Protein AF-A0A1W1DUX7-F1 (afdb_monomer_lite)

Radius of gyration: 13.59 Å; chains: 1; bounding box: 33×24×32 Å

pLDDT: mean 94.89, std 3.09, range [79.88, 98.31]

Sequence (50 aa):
MSGHIRTILTGESKTIPIQEGRLALGKFQGLFLYEHRAGENTRKLIVTLS

InterPro domains:
  IPR001602 UPF0047 protein YjbQ-like [PF01894] (1-48)
  IPR001602 UPF0047 protein YjbQ-like [PTHR30615] (1-50)
  IPR035917 YjbQ-like superfamily [G3DSA:2.60.120.460] (1-50)
  IPR035917 YjbQ-like superfamily [SSF111038] (1-49)

Organism: NCBI:txid652676

Structure (mmCIF, N/CA/C/O backbone):
data_AF-A0A1W1DUX7-F1
#
_entry.id   AF-A0A1W1DUX7-F1
#
loop_
_atom_site.group_PDB
_atom_site.id
_atom_site.type_symbol
_atom_site.label_atom_id
_atom_site.label_alt_id
_atom_site.label_comp_id
_atom_site.label_asym_id
_atom_site.label_entity_id
_atom_site.label_seq_id
_atom_site.pdbx_PDB_ins_code
_atom_site.Cartn_x
_atom_site.Cartn_y
_atom_site.Cartn_z
_atom_site.occupancy
_atom_site.B_iso_or_equiv
_atom_site.auth_seq_id
_atom_site.auth_comp_id
_atom_site.auth_asym_id
_atom_site.auth_atom_id
_atom_site.pdbx_PDB_model_num
ATOM 1 N N . MET A 1 1 ? 16.682 -8.261 -10.830 1.00 79.88 1 MET A N 1
ATOM 2 C CA . MET A 1 1 ? 17.460 -7.759 -9.673 1.00 79.88 1 MET A CA 1
ATOM 3 C C . MET A 1 1 ? 17.008 -6.385 -9.179 1.00 79.88 1 MET A C 1
ATOM 5 O O . MET A 1 1 ? 16.591 -6.312 -8.033 1.00 79.88 1 MET A O 1
ATOM 9 N N . SER A 1 2 ? 16.992 -5.321 -9.996 1.00 90.50 2 SER A N 1
ATOM 10 C CA . SER A 1 2 ? 16.667 -3.954 -9.519 1.00 90.50 2 SER A CA 1
ATOM 11 C C . SER A 1 2 ? 15.306 -3.809 -8.814 1.00 90.50 2 SER A C 1
ATOM 13 O O . SER A 1 2 ? 15.211 -3.111 -7.810 1.00 90.50 2 SER A O 1
ATOM 15 N N . GLY A 1 3 ? 14.269 -4.510 -9.286 1.00 92.12 3 GLY A N 1
ATOM 16 C CA . GLY A 1 3 ? 12.947 -4.494 -8.650 1.00 92.12 3 GLY A CA 1
ATOM 17 C C . GLY A 1 3 ? 12.933 -5.029 -7.213 1.00 92.12 3 GLY A C 1
ATOM 18 O O . GLY A 1 3 ? 12.213 -4.486 -6.391 1.00 92.12 3 GLY A O 1
ATOM 19 N N . HIS A 1 4 ? 13.770 -6.022 -6.888 1.00 93.31 4 HIS A N 1
ATOM 20 C CA . HIS A 1 4 ? 13.842 -6.584 -5.532 1.00 93.31 4 HIS A CA 1
ATOM 21 C C . HIS A 1 4 ? 14.427 -5.577 -4.538 1.00 93.31 4 HIS A C 1
ATOM 23 O O . HIS A 1 4 ? 13.901 -5.417 -3.443 1.00 93.31 4 HIS A O 1
ATOM 29 N N . ILE A 1 5 ? 15.478 -4.854 -4.943 1.00 95.50 5 ILE A N 1
ATOM 30 C CA . ILE A 1 5 ? 16.090 -3.805 -4.117 1.00 95.50 5 ILE A CA 1
ATOM 31 C C . ILE A 1 5 ? 15.078 -2.685 -3.851 1.00 95.50 5 ILE A C 1
ATOM 33 O O . ILE A 1 5 ? 14.943 -2.246 -2.715 1.00 95.50 5 ILE A O 1
ATOM 37 N N . ARG A 1 6 ? 14.323 -2.253 -4.873 1.00 95.25 6 ARG A N 1
ATOM 38 C CA . ARG A 1 6 ? 13.287 -1.224 -4.690 1.00 95.25 6 ARG A CA 1
ATOM 39 C C . ARG A 1 6 ? 12.200 -1.663 -3.711 1.00 95.25 6 ARG A C 1
ATOM 41 O O . ARG A 1 6 ? 11.864 -0.875 -2.839 1.00 95.25 6 ARG A O 1
ATOM 48 N N . THR A 1 7 ? 11.737 -2.912 -3.793 1.00 95.94 7 THR A N 1
ATOM 49 C CA . THR A 1 7 ? 10.747 -3.450 -2.846 1.00 95.94 7 THR A CA 1
ATOM 50 C C . THR A 1 7 ? 11.247 -3.402 -1.408 1.00 95.94 7 THR A C 1
ATOM 52 O O . THR A 1 7 ? 10.506 -2.966 -0.535 1.00 95.94 7 THR A O 1
ATOM 55 N N . ILE A 1 8 ? 12.505 -3.783 -1.161 1.00 95.94 8 ILE A N 1
ATOM 56 C CA . ILE A 1 8 ? 13.102 -3.712 0.183 1.00 95.94 8 ILE A CA 1
ATOM 57 C C . ILE A 1 8 ? 13.095 -2.268 0.709 1.00 95.94 8 ILE A C 1
ATOM 59 O O . ILE A 1 8 ? 12.811 -2.042 1.880 1.00 95.94 8 ILE A O 1
ATOM 63 N N . LEU A 1 9 ? 13.374 -1.284 -0.151 1.00 96.12 9 LEU A N 1
ATOM 64 C CA . LEU A 1 9 ? 13.439 0.127 0.242 1.00 96.12 9 LEU A CA 1
ATOM 65 C C . LEU A 1 9 ? 12.061 0.767 0.466 1.00 96.12 9 LEU A C 1
ATOM 67 O O . LEU A 1 9 ? 11.927 1.639 1.321 1.00 96.12 9 LEU A O 1
ATOM 71 N N . THR A 1 10 ? 11.039 0.377 -0.297 1.00 95.12 10 THR A N 1
ATOM 72 C CA . THR A 1 10 ? 9.690 0.964 -0.184 1.00 95.12 10 THR A CA 1
ATOM 73 C C . THR A 1 10 ? 8.787 0.208 0.798 1.00 95.12 10 THR A C 1
ATOM 75 O O . THR A 1 10 ? 7.817 0.765 1.332 1.00 95.12 10 THR A O 1
ATOM 78 N N . GLY A 1 11 ? 9.128 -1.049 1.074 1.00 94.62 11 GLY A N 1
ATOM 79 C CA . GLY A 1 11 ? 8.311 -1.999 1.817 1.00 94.62 11 GLY A CA 1
ATOM 80 C C . GLY A 1 11 ? 7.199 -2.606 0.961 1.00 94.62 11 GLY A C 1
ATOM 81 O O . GLY A 1 11 ? 6.716 -2.004 -0.001 1.00 94.62 11 GLY A O 1
ATOM 82 N N . GLU A 1 12 ? 6.795 -3.812 1.337 1.00 94.88 12 GLU A N 1
ATOM 83 C CA . GLU A 1 12 ? 5.780 -4.634 0.670 1.00 94.88 12 GLU A CA 1
ATOM 84 C C . GLU A 1 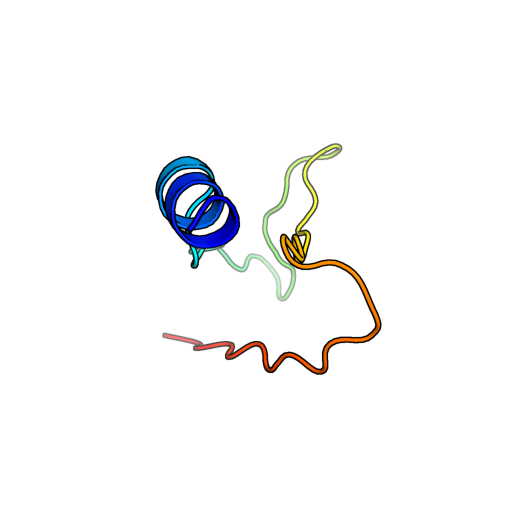12 ? 4.406 -4.592 1.356 1.00 94.88 12 GLU A C 1
ATOM 86 O O . GLU A 1 12 ? 3.407 -4.997 0.762 1.00 94.88 12 GLU A O 1
ATOM 91 N N . SER A 1 13 ? 4.343 -4.090 2.592 1.00 96.31 13 SER A N 1
ATOM 92 C CA . SER A 1 13 ? 3.131 -4.035 3.410 1.00 96.31 13 SER A CA 1
ATOM 93 C C . SER A 1 13 ? 3.033 -2.723 4.196 1.00 96.31 13 SER A C 1
ATOM 95 O O . SER A 1 13 ? 4.037 -2.044 4.439 1.00 96.31 13 SER A O 1
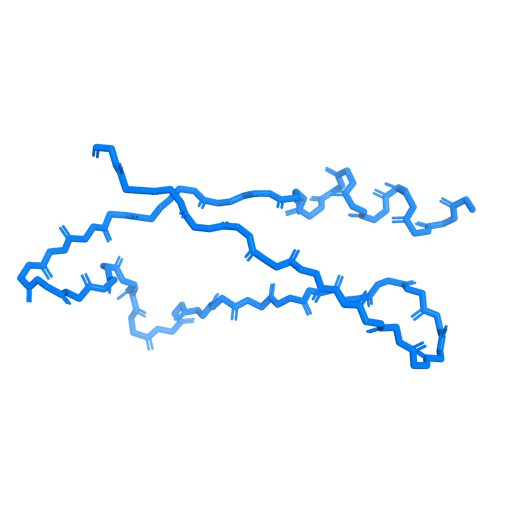ATOM 97 N N . LYS A 1 14 ? 1.802 -2.330 4.557 1.00 96.25 14 LYS A N 1
ATOM 98 C CA . LYS A 1 14 ? 1.507 -1.181 5.429 1.00 96.25 14 LYS A CA 1
ATOM 99 C C . LYS A 1 14 ? 0.329 -1.518 6.341 1.00 96.25 14 LYS A C 1
ATOM 101 O O . LYS A 1 14 ? -0.712 -1.954 5.858 1.00 96.25 14 LYS A O 1
ATOM 106 N N . THR A 1 15 ? 0.486 -1.258 7.634 1.00 97.12 15 THR A N 1
ATOM 107 C CA . THR A 1 15 ? -0.612 -1.293 8.609 1.00 97.12 15 THR A CA 1
ATOM 108 C C . THR A 1 15 ? -1.240 0.088 8.691 1.00 97.12 15 THR A C 1
ATOM 110 O O . THR A 1 15 ? -0.530 1.082 8.842 1.00 97.12 15 THR A O 1
ATOM 113 N N . ILE A 1 16 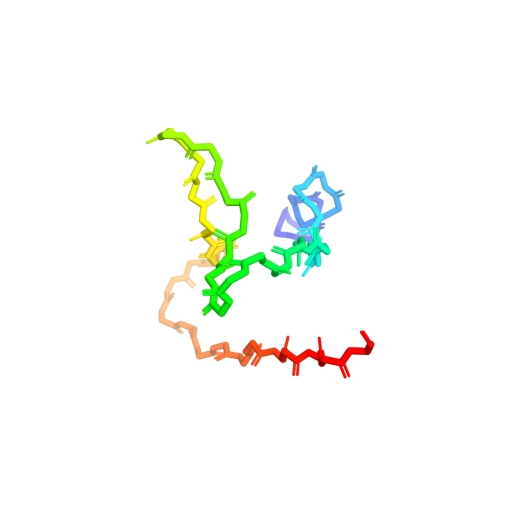? -2.566 0.153 8.582 1.00 97.06 16 ILE A N 1
ATOM 114 C CA . ILE A 1 16 ? -3.310 1.412 8.538 1.00 97.06 16 ILE A CA 1
ATOM 115 C C . ILE A 1 16 ? -4.471 1.307 9.518 1.00 97.06 16 ILE A C 1
ATOM 117 O O . ILE A 1 16 ? -5.274 0.382 9.386 1.00 97.06 16 ILE A O 1
ATOM 121 N N . PRO A 1 17 ? -4.587 2.229 10.485 1.00 97.25 17 PRO A N 1
ATOM 122 C CA . PRO A 1 17 ? -5.723 2.238 11.389 1.00 97.25 17 PRO A CA 1
ATOM 123 C C . PRO A 1 17 ? -7.029 2.506 10.637 1.00 97.25 17 PRO A C 1
ATOM 125 O O . PRO A 1 17 ? -7.063 3.256 9.657 1.00 97.25 17 PRO A O 1
ATOM 128 N N . ILE A 1 18 ? -8.115 1.923 11.136 1.00 96.81 18 ILE A N 1
ATOM 129 C CA . ILE A 1 18 ? -9.473 2.210 10.678 1.00 96.81 18 ILE A CA 1
ATOM 130 C C . ILE A 1 18 ? -10.188 2.950 11.803 1.00 96.81 18 ILE A C 1
ATOM 132 O O . ILE A 1 18 ? -10.280 2.444 12.918 1.00 96.81 18 ILE A O 1
ATOM 136 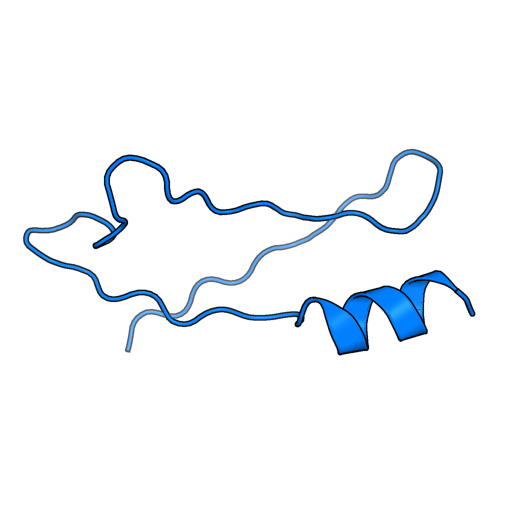N N . GLN A 1 19 ? -10.704 4.139 11.504 1.00 97.50 19 GLN A N 1
ATOM 137 C CA . GLN A 1 19 ? -11.475 4.959 12.433 1.00 97.50 19 GLN A CA 1
ATOM 138 C C . GLN A 1 19 ? -12.807 5.318 11.777 1.00 97.50 19 GLN A C 1
ATOM 140 O O . GLN A 1 19 ? -12.837 5.740 10.623 1.00 97.50 19 GLN A O 1
ATOM 145 N N . GLU A 1 20 ? -13.915 5.106 12.492 1.00 96.38 20 GLU A N 1
ATOM 146 C CA . GLU A 1 20 ? -15.274 5.403 11.999 1.00 96.38 20 GLU A CA 1
ATOM 147 C C . GLU A 1 20 ? -15.574 4.766 10.624 1.00 96.38 20 GLU A C 1
ATOM 149 O O . GLU A 1 20 ? -16.201 5.362 9.748 1.00 96.38 20 GLU A O 1
ATOM 154 N N . GLY A 1 21 ? -15.078 3.542 10.408 1.00 95.38 21 GLY A N 1
ATOM 155 C CA . GLY A 1 21 ? -15.264 2.800 9.157 1.00 95.38 21 GLY A CA 1
ATOM 156 C C . GLY A 1 21 ? -14.455 3.327 7.966 1.00 95.38 21 GLY A C 1
ATOM 157 O O . GLY A 1 21 ? -14.719 2.927 6.832 1.00 95.38 21 GLY A O 1
ATOM 158 N N . ARG A 1 22 ? -13.476 4.214 8.185 1.00 95.50 22 ARG A N 1
ATOM 159 C CA . ARG A 1 22 ? -12.603 4.769 7.139 1.00 95.50 22 ARG A CA 1
ATOM 160 C C . ARG A 1 22 ? -11.133 4.544 7.476 1.00 95.50 22 ARG A C 1
ATOM 162 O O . ARG A 1 22 ? -10.754 4.528 8.643 1.00 95.50 22 ARG A O 1
ATOM 169 N N . LEU A 1 23 ? -10.294 4.394 6.448 1.00 97.25 23 LEU A N 1
ATOM 170 C CA . LEU A 1 23 ? -8.840 4.393 6.628 1.00 97.25 23 LEU A CA 1
ATOM 171 C C . LEU A 1 23 ? -8.411 5.743 7.215 1.00 97.25 23 LEU A C 1
ATOM 173 O O . LEU A 1 23 ? -8.715 6.788 6.636 1.00 97.25 23 LEU A O 1
ATOM 177 N N . ALA A 1 24 ? -7.696 5.720 8.337 1.00 97.62 24 ALA A N 1
ATOM 178 C CA . ALA A 1 24 ? -7.230 6.912 9.040 1.00 97.62 24 ALA A CA 1
ATOM 179 C C . ALA A 1 24 ? -5.989 7.518 8.356 1.00 97.62 24 ALA A C 1
ATOM 181 O O . ALA A 1 24 ? -4.895 7.555 8.917 1.00 97.62 24 ALA A O 1
ATOM 182 N N . LEU A 1 25 ? -6.155 7.955 7.108 1.00 97.94 25 LEU A N 1
ATOM 183 C CA . LEU A 1 25 ? -5.125 8.635 6.326 1.00 97.94 25 LEU A CA 1
ATOM 184 C C . LEU A 1 25 ? -5.180 10.149 6.562 1.00 97.94 25 LEU A C 1
ATOM 186 O O . LEU A 1 25 ? -6.250 10.745 6.680 1.00 97.94 25 LEU A O 1
ATOM 190 N N . GLY A 1 26 ? -4.015 10.793 6.582 1.00 97.81 26 GLY A N 1
ATOM 191 C CA . GLY A 1 26 ? -3.916 12.251 6.569 1.00 97.81 26 GLY A CA 1
ATOM 192 C C . GLY A 1 26 ? -4.388 12.859 5.243 1.00 97.81 26 GLY A C 1
ATOM 193 O O . GLY A 1 26 ? -4.431 12.188 4.215 1.00 97.81 26 GLY A O 1
ATOM 194 N N . LYS A 1 27 ? -4.666 14.171 5.239 1.00 97.38 27 LYS A N 1
ATOM 195 C CA . LYS A 1 27 ? -5.216 14.917 4.084 1.00 97.38 27 LYS A CA 1
ATOM 196 C C . LYS A 1 27 ? -4.468 14.700 2.757 1.00 97.38 27 LYS A C 1
ATOM 198 O O . LYS A 1 27 ? -5.071 14.804 1.696 1.00 97.38 27 LYS A O 1
ATOM 203 N N . PHE A 1 28 ? -3.170 14.412 2.821 1.00 97.75 28 PHE A N 1
ATOM 204 C CA . PHE A 1 28 ? -2.305 14.194 1.657 1.00 97.75 28 PHE A CA 1
ATOM 205 C C . PHE A 1 28 ? -1.609 12.826 1.672 1.00 97.75 28 PHE A C 1
ATOM 207 O O . PHE A 1 28 ? -0.608 12.633 0.986 1.00 97.75 28 PHE A O 1
ATOM 214 N N . GLN A 1 29 ? -2.108 11.878 2.468 1.00 98.31 29 GLN A N 1
ATOM 215 C CA . GLN A 1 29 ? -1.630 10.500 2.440 1.00 98.31 29 GLN A CA 1
ATOM 216 C C . GLN A 1 29 ? -2.457 9.679 1.452 1.00 98.31 29 GLN A C 1
ATOM 218 O O . GLN A 1 29 ? -3.678 9.794 1.387 1.00 98.31 29 GLN A O 1
ATOM 223 N N . GLY A 1 30 ? -1.773 8.825 0.698 1.00 96.00 30 GLY A N 1
ATOM 224 C CA . GLY A 1 30 ? -2.380 7.894 -0.241 1.00 96.00 30 GLY A CA 1
ATOM 225 C C . GLY A 1 30 ? -1.674 6.548 -0.189 1.00 96.00 30 GLY A C 1
ATOM 226 O O . GLY A 1 30 ? -0.526 6.448 0.248 1.00 96.00 30 GLY A O 1
ATOM 227 N N . LEU A 1 31 ? -2.374 5.513 -0.641 1.00 95.44 31 LEU A N 1
ATOM 228 C CA . LEU A 1 31 ? -1.824 4.173 -0.792 1.00 95.44 31 LEU A CA 1
ATOM 229 C C . LEU A 1 31 ? -1.621 3.878 -2.262 1.00 95.44 31 LEU A C 1
ATOM 231 O O . LEU A 1 31 ? -2.519 4.081 -3.076 1.00 95.44 31 LEU A O 1
ATOM 235 N N . PHE A 1 32 ? -0.440 3.366 -2.578 1.00 95.31 32 PHE A N 1
ATOM 236 C CA . PHE A 1 32 ? -0.038 3.092 -3.943 1.00 95.31 32 PHE A CA 1
ATOM 237 C C . PHE A 1 32 ? 0.485 1.669 -4.045 1.00 95.31 32 PHE A C 1
ATOM 239 O O . PHE A 1 32 ? 1.327 1.243 -3.254 1.00 95.31 32 PHE A O 1
ATOM 246 N N . LEU A 1 33 ? 0.013 0.953 -5.062 1.00 94.69 33 LEU A N 1
ATOM 247 C CA . LEU A 1 33 ? 0.660 -0.264 -5.518 1.00 94.69 33 LEU A CA 1
ATOM 248 C C . LEU A 1 33 ? 1.787 0.138 -6.473 1.00 94.69 33 LEU A C 1
ATOM 250 O O . LEU A 1 33 ? 1.534 0.515 -7.616 1.00 94.69 33 LEU A O 1
ATOM 254 N N . TYR A 1 34 ? 3.028 0.088 -5.995 1.00 94.31 34 TYR A N 1
ATOM 255 C CA . TYR A 1 34 ? 4.177 0.510 -6.787 1.00 94.31 34 TYR A CA 1
ATOM 256 C C . TYR A 1 34 ? 4.788 -0.673 -7.553 1.00 94.31 34 TYR A C 1
ATOM 258 O O . TYR A 1 34 ? 5.614 -1.418 -7.031 1.00 94.31 34 TYR A O 1
ATOM 266 N N . GLU A 1 35 ? 4.372 -0.858 -8.810 1.00 95.00 35 GLU A N 1
ATOM 267 C CA . GLU A 1 35 ? 4.973 -1.851 -9.706 1.00 95.00 35 GLU A CA 1
ATOM 268 C C . GLU A 1 35 ? 6.392 -1.426 -10.109 1.00 95.00 35 GLU A C 1
ATOM 270 O O . GLU A 1 35 ? 6.622 -0.331 -10.622 1.00 95.00 35 GLU A O 1
ATOM 275 N N . HIS A 1 36 ? 7.364 -2.310 -9.896 1.00 94.06 36 HIS A N 1
ATOM 276 C CA . HIS A 1 36 ? 8.770 -2.029 -10.179 1.00 94.06 36 HIS A CA 1
ATOM 277 C C . HIS A 1 36 ? 9.284 -2.686 -11.461 1.00 94.06 36 HIS A C 1
ATOM 279 O O . HIS A 1 36 ? 10.448 -2.458 -11.820 1.00 94.06 36 HIS A O 1
ATOM 285 N N . ARG A 1 37 ? 8.491 -3.554 -12.095 1.00 91.56 37 ARG A N 1
ATOM 286 C CA . ARG A 1 37 ? 8.829 -4.245 -13.341 1.00 91.56 37 ARG A CA 1
ATOM 287 C C . ARG A 1 37 ? 8.141 -3.560 -14.518 1.00 91.56 37 ARG A C 1
ATOM 289 O O . ARG A 1 37 ? 7.024 -3.079 -14.404 1.00 91.56 37 ARG A O 1
ATOM 296 N N . ALA A 1 38 ? 8.836 -3.520 -15.649 1.00 90.75 38 ALA A N 1
ATOM 297 C CA . ALA A 1 38 ? 8.262 -3.012 -16.886 1.00 90.75 38 ALA A CA 1
ATOM 298 C C . ALA A 1 38 ? 7.206 -3.985 -17.441 1.00 90.75 38 ALA A C 1
ATOM 300 O O . ALA A 1 38 ? 7.267 -5.190 -17.182 1.00 90.75 38 ALA A O 1
ATOM 301 N N . GLY A 1 39 ? 6.282 -3.446 -18.238 1.00 90.50 39 GLY A N 1
ATOM 302 C CA . GLY A 1 39 ? 5.199 -4.197 -18.870 1.00 90.50 39 GLY A CA 1
ATOM 303 C C . GLY A 1 39 ? 3.977 -4.392 -17.972 1.00 90.50 39 GLY A C 1
ATOM 304 O O . GLY A 1 39 ? 3.952 -3.990 -16.806 1.00 90.50 39 GLY A O 1
ATOM 305 N N . GLU A 1 40 ? 2.948 -5.015 -18.535 1.00 90.81 40 GLU A N 1
ATOM 306 C CA . GLU A 1 40 ? 1.716 -5.317 -17.816 1.00 90.81 40 GLU A CA 1
ATOM 307 C C . GLU A 1 40 ? 1.949 -6.460 -16.828 1.00 90.81 40 GLU A C 1
ATOM 309 O O . GLU A 1 40 ? 2.400 -7.548 -17.187 1.00 90.81 40 GLU A O 1
ATOM 314 N N . ASN A 1 41 ? 1.661 -6.198 -15.556 1.00 92.25 41 ASN A N 1
ATOM 315 C CA . ASN A 1 41 ? 1.817 -7.168 -14.485 1.00 92.25 41 ASN A CA 1
ATOM 316 C C . ASN A 1 41 ? 0.517 -7.233 -13.681 1.00 92.25 41 ASN A C 1
ATOM 318 O O . ASN 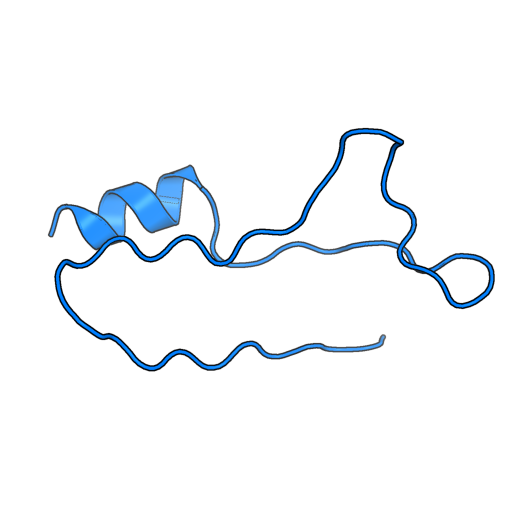A 1 41 ? 0.055 -6.228 -13.145 1.00 92.25 41 ASN A O 1
ATOM 322 N N . THR A 1 42 ? -0.055 -8.428 -13.540 1.00 95.19 42 THR A N 1
ATOM 323 C CA . THR A 1 42 ? -1.178 -8.649 -12.624 1.00 95.19 42 THR A CA 1
ATOM 324 C C . THR A 1 42 ? -0.648 -8.863 -11.210 1.00 95.19 42 THR A C 1
ATOM 326 O O . THR A 1 42 ? 0.186 -9.740 -10.965 1.00 95.19 42 THR A O 1
ATOM 329 N N . ARG A 1 43 ? -1.145 -8.075 -10.256 1.00 94.25 43 ARG A N 1
ATOM 330 C CA . ARG A 1 43 ? -0.806 -8.190 -8.833 1.00 94.25 43 ARG A CA 1
ATOM 331 C C . ARG A 1 43 ? -2.045 -8.509 -8.013 1.00 94.25 43 ARG A C 1
ATOM 333 O O . ARG A 1 43 ? -3.161 -8.173 -8.396 1.00 94.25 43 ARG A O 1
ATOM 340 N N . LYS A 1 44 ? -1.829 -9.153 -6.869 1.00 95.81 44 LYS A N 1
ATOM 341 C CA . LYS A 1 44 ? -2.855 -9.387 -5.853 1.00 95.81 44 LYS A CA 1
ATOM 342 C C . LYS A 1 44 ? -2.470 -8.607 -4.606 1.00 95.81 44 LYS A C 1
ATOM 344 O O . LYS A 1 44 ? -1.329 -8.707 -4.162 1.00 95.81 44 LYS A O 1
ATOM 349 N N . LEU A 1 45 ? -3.417 -7.852 -4.065 1.00 95.38 45 LEU A N 1
ATOM 350 C CA . LEU A 1 45 ? -3.291 -7.186 -2.775 1.00 95.38 45 LEU A CA 1
ATOM 351 C C . LEU A 1 45 ? -4.132 -7.960 -1.762 1.00 95.38 45 LEU A C 1
ATOM 353 O O . LEU A 1 45 ? -5.292 -8.263 -2.036 1.00 95.38 45 LEU A O 1
ATOM 357 N N . ILE A 1 46 ? -3.544 -8.287 -0.616 1.00 97.12 46 ILE A N 1
ATOM 358 C CA . ILE A 1 46 ? -4.244 -8.945 0.488 1.00 97.12 46 ILE A CA 1
ATOM 359 C C . ILE A 1 46 ? -4.512 -7.902 1.566 1.00 97.12 46 ILE A C 1
ATOM 361 O O . ILE A 1 46 ? -3.619 -7.132 1.917 1.00 97.12 46 ILE A O 1
ATOM 365 N N . VAL A 1 47 ? -5.742 -7.882 2.077 1.00 96.69 47 VAL A N 1
ATOM 366 C CA . VAL A 1 47 ? -6.153 -7.022 3.187 1.00 96.69 47 VAL A CA 1
ATOM 367 C C . VAL A 1 47 ? -6.559 -7.920 4.342 1.00 96.69 47 VAL A C 1
ATOM 369 O 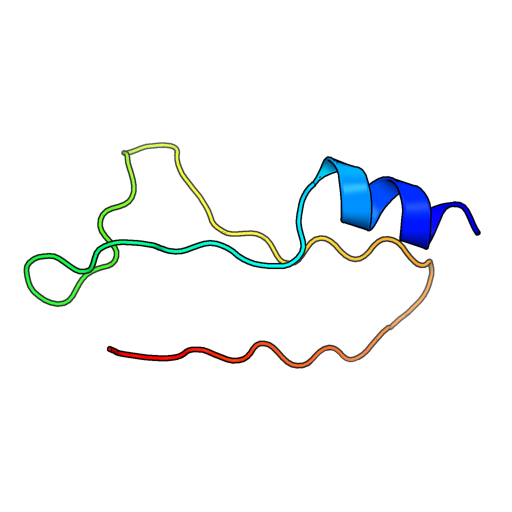O . VAL A 1 47 ? -7.444 -8.760 4.195 1.00 96.69 47 VAL A O 1
ATOM 372 N N . THR A 1 48 ? -5.911 -7.723 5.482 1.00 97.12 48 THR A N 1
ATOM 373 C CA . THR A 1 48 ? -6.232 -8.417 6.727 1.00 97.12 48 THR A CA 1
ATOM 374 C C . THR A 1 48 ? -6.857 -7.415 7.683 1.00 97.12 48 THR A C 1
ATOM 376 O O . THR A 1 48 ? -6.308 -6.333 7.885 1.00 97.12 48 THR A O 1
ATOM 379 N N . LEU A 1 49 ? -8.000 -7.778 8.260 1.00 94.81 49 LEU A N 1
ATOM 380 C CA . LEU A 1 49 ? -8.625 -7.052 9.361 1.00 94.81 49 LEU A CA 1
ATOM 381 C C . LEU A 1 49 ? -8.370 -7.857 10.634 1.00 94.81 49 LEU A C 1
ATOM 383 O O . LEU A 1 49 ? -8.690 -9.046 10.674 1.00 94.81 49 LEU A O 1
ATOM 387 N N . SER A 1 50 ? -7.754 -7.223 11.624 1.00 88.50 50 SER A N 1
ATOM 388 C CA . SER A 1 50 ? -7.365 -7.822 12.905 1.00 88.50 50 SER A CA 1
ATOM 389 C C . SER A 1 50 ? -7.822 -6.958 14.061 1.00 88.50 50 SER A C 1
ATOM 391 O O . SER A 1 50 ? -7.708 -5.721 13.894 1.00 88.50 50 SER A O 1
#

Foldseek 3Di:
DVQVVVCVVVDDDDDFDADPNHTPDDPPDDDDDDDPDDDDDDDDDDDDDD

Secondary structure (DSSP, 8-state):
-HHHHHHHHH-S-----EETTEE---TT--------SSS-----------